Protein AF-A0A7Y3XEB7-F1 (afdb_monomer_lite)

pLDDT: mean 82.66, std 17.5, range [41.19, 96.5]

Sequence (71 aa):
MRKQLFHRLIPRPAGGAYQGYHLSGFIEASAVIRNGSASPELQEARLSLKKQYEKTSIAGINFGEIYADFD

Secondary structure (DSSP, 8-state):
-----SS-SS----TTHHHHHHHHHHHHHHHHHHTT---HHHHHHHHHHHHHHTT-EETTEEHHHHHHTT-

Foldseek 3Di:
DDPDDDPPPDPPPDVPVVLVVLLVLLVVLLVVVVVPDPDPVSVCSNVVSQVVQLCPDDPNDRVVVVSVVSD

Radius of gyration: 16.2 Å; chains: 1; bounding box: 50×29×29 Å

Structure (mmCIF, N/CA/C/O backbone):
data_AF-A0A7Y3XEB7-F1
#
_entry.id   AF-A0A7Y3XEB7-F1
#
loop_
_atom_site.group_PDB
_atom_site.id
_atom_site.type_symbol
_atom_site.label_atom_id
_atom_site.label_alt_id
_atom_site.label_comp_id
_atom_site.label_asym_id
_atom_site.label_entity_id
_atom_site.label_seq_id
_atom_site.pdbx_PDB_ins_code
_atom_site.Cartn_x
_atom_site.Cartn_y
_atom_site.Cartn_z
_atom_site.occupancy
_atom_site.B_iso_or_equiv
_atom_site.auth_seq_id
_atom_site.auth_comp_id
_atom_site.auth_asym_id
_atom_site.auth_atom_id
_atom_site.pdbx_PDB_model_num
ATOM 1 N N . MET A 1 1 ? 39.616 22.385 17.586 1.00 41.19 1 MET A N 1
ATOM 2 C CA . MET A 1 1 ? 38.358 22.081 16.864 1.00 41.19 1 MET A CA 1
ATOM 3 C C . MET A 1 1 ? 38.408 20.656 16.314 1.00 41.19 1 MET A C 1
ATOM 5 O O . MET A 1 1 ? 39.190 20.401 15.411 1.00 41.19 1 MET A O 1
ATOM 9 N N . ARG A 1 2 ? 37.612 19.719 16.848 1.00 47.56 2 ARG A N 1
ATOM 10 C CA . ARG A 1 2 ? 37.380 18.388 16.252 1.00 47.56 2 ARG A CA 1
ATOM 11 C C . ARG A 1 2 ? 35.869 18.136 16.194 1.00 47.56 2 ARG A C 1
ATOM 13 O O . ARG A 1 2 ? 35.294 17.658 17.160 1.00 47.56 2 ARG A O 1
ATOM 20 N N . LYS A 1 3 ? 35.226 18.481 15.074 1.00 49.47 3 LYS A N 1
ATOM 21 C CA . LYS A 1 3 ? 33.847 18.068 14.744 1.00 49.47 3 LYS A CA 1
ATOM 22 C C . LYS A 1 3 ? 33.881 16.957 13.687 1.00 49.47 3 LYS A C 1
ATOM 24 O O . LYS A 1 3 ? 33.366 17.117 12.591 1.00 49.47 3 LYS A O 1
ATOM 29 N N . GLN A 1 4 ? 34.555 15.853 14.000 1.00 53.41 4 GLN A N 1
ATOM 30 C CA . GLN A 1 4 ? 34.635 14.669 13.137 1.00 53.41 4 GLN A CA 1
ATOM 31 C C . GLN A 1 4 ? 34.327 13.415 13.953 1.00 53.41 4 GLN A C 1
ATOM 33 O O . GLN A 1 4 ? 35.212 12.624 14.214 1.00 53.41 4 GLN A O 1
ATOM 38 N N . LEU A 1 5 ? 33.097 13.292 14.431 1.00 53.97 5 LEU A N 1
ATOM 39 C CA . LEU A 1 5 ? 32.481 12.114 15.061 1.00 53.97 5 LEU A CA 1
ATOM 40 C C . LEU A 1 5 ? 31.017 12.574 15.168 1.00 53.97 5 LEU A C 1
ATOM 42 O O . LEU A 1 5 ? 30.789 13.624 15.747 1.00 53.97 5 LEU A O 1
ATOM 46 N N . PHE A 1 6 ? 30.069 12.137 14.341 1.00 46.81 6 PHE A N 1
ATOM 47 C CA . PHE A 1 6 ? 29.064 11.138 14.735 1.00 46.81 6 PHE A CA 1
ATOM 48 C C . PHE A 1 6 ? 28.207 10.673 13.533 1.00 46.81 6 PHE A C 1
ATOM 50 O O . PHE A 1 6 ? 27.168 10.056 13.714 1.00 46.81 6 PHE A O 1
ATOM 57 N N . HIS A 1 7 ? 28.621 10.917 12.286 1.00 48.47 7 HIS A N 1
ATOM 58 C CA . HIS A 1 7 ? 27.827 10.525 11.105 1.00 48.47 7 HIS A CA 1
ATOM 59 C C . HIS A 1 7 ? 28.094 9.089 10.602 1.00 48.47 7 HIS A C 1
ATOM 61 O O . HIS A 1 7 ? 27.763 8.770 9.464 1.00 48.47 7 HIS A O 1
ATOM 67 N N . ARG A 1 8 ? 28.723 8.211 11.403 1.00 52.06 8 ARG A N 1
ATOM 68 C CA . ARG A 1 8 ? 29.267 6.922 10.921 1.00 52.06 8 ARG A CA 1
ATOM 69 C C . ARG A 1 8 ? 28.799 5.669 11.672 1.00 52.06 8 ARG A C 1
ATOM 71 O O . ARG A 1 8 ? 29.572 4.726 11.770 1.00 52.06 8 ARG A O 1
ATOM 78 N N . LEU A 1 9 ? 27.573 5.628 12.198 1.00 50.94 9 LEU A N 1
ATOM 79 C CA . LEU A 1 9 ? 27.097 4.432 12.922 1.00 50.94 9 LEU A CA 1
ATOM 80 C C . LEU A 1 9 ? 25.719 3.888 12.535 1.00 50.94 9 LEU A C 1
ATOM 82 O O . LEU A 1 9 ? 25.238 2.972 13.187 1.00 50.94 9 LEU A O 1
ATOM 86 N N . ILE A 1 10 ? 25.128 4.334 11.428 1.00 48.28 10 ILE A N 1
ATOM 87 C CA . ILE A 1 10 ? 24.065 3.555 10.784 1.00 48.28 10 ILE A CA 1
ATOM 88 C C . ILE A 1 10 ? 24.474 3.393 9.323 1.00 48.28 10 ILE A C 1
ATOM 90 O O . ILE A 1 10 ? 24.615 4.410 8.634 1.00 48.28 10 ILE A O 1
ATOM 94 N N . PRO A 1 11 ? 24.757 2.168 8.840 1.00 51.50 11 PRO A N 1
ATOM 95 C CA . PRO A 1 11 ? 24.999 1.970 7.421 1.00 51.50 11 PRO A CA 1
ATOM 96 C C . PRO A 1 11 ? 23.766 2.493 6.692 1.00 51.50 11 PRO A C 1
ATOM 98 O O . PRO A 1 11 ? 22.664 2.019 6.954 1.00 51.50 11 PRO A O 1
ATOM 101 N N . ARG A 1 12 ? 23.938 3.499 5.821 1.00 53.69 12 ARG A N 1
ATOM 102 C CA . ARG A 1 12 ? 22.885 3.891 4.881 1.00 53.69 12 ARG A CA 1
ATOM 103 C C . ARG A 1 12 ? 22.500 2.605 4.144 1.00 53.69 12 ARG A C 1
ATOM 105 O O . ARG A 1 12 ? 23.371 2.063 3.461 1.00 53.69 12 ARG A O 1
ATOM 112 N N . PRO A 1 13 ? 21.274 2.084 4.317 1.00 54.09 13 PRO A N 1
ATOM 113 C CA . PRO A 1 13 ? 20.817 0.927 3.579 1.00 54.09 13 PRO A CA 1
ATOM 114 C C . PRO A 1 13 ? 21.098 1.176 2.100 1.00 54.09 13 PRO A C 1
ATOM 116 O O . PRO A 1 13 ? 20.745 2.233 1.566 1.00 54.09 13 PRO A O 1
ATOM 119 N N . ALA A 1 14 ? 21.796 0.232 1.461 1.00 58.75 14 ALA A N 1
ATOM 120 C CA . ALA A 1 14 ? 21.949 0.231 0.013 1.00 58.75 14 ALA A CA 1
ATOM 121 C C . ALA A 1 14 ? 20.554 0.426 -0.589 1.00 58.75 14 ALA A C 1
ATOM 123 O O . ALA A 1 14 ? 19.587 -0.118 -0.053 1.00 58.75 14 ALA A O 1
ATOM 124 N N . GLY A 1 15 ? 20.445 1.240 -1.638 1.00 57.50 15 GLY A N 1
ATOM 125 C CA . GLY A 1 15 ? 19.195 1.839 -2.116 1.00 57.50 15 GLY A CA 1
ATOM 126 C C . GLY A 1 15 ? 18.083 0.891 -2.589 1.00 57.50 15 GLY A C 1
ATOM 127 O O . GLY A 1 15 ? 17.261 1.352 -3.360 1.00 57.50 15 GLY A O 1
ATOM 128 N N . GLY A 1 16 ? 18.066 -0.385 -2.186 1.00 60.62 16 GLY A N 1
ATOM 129 C CA . GLY A 1 16 ? 16.949 -1.335 -2.270 1.00 60.62 16 GLY A CA 1
ATOM 130 C C . GLY A 1 16 ? 16.324 -1.718 -0.910 1.00 60.62 16 GLY A C 1
ATOM 131 O O . GLY A 1 16 ? 15.182 -2.166 -0.860 1.00 60.62 16 GLY A O 1
ATOM 132 N N . ALA A 1 17 ? 17.035 -1.538 0.210 1.00 63.75 17 ALA A N 1
ATOM 133 C CA . ALA A 1 17 ? 16.553 -1.969 1.528 1.00 63.75 17 ALA A CA 1
ATOM 134 C C . ALA A 1 17 ? 15.458 -1.051 2.101 1.00 63.75 17 ALA A C 1
ATOM 136 O O . ALA A 1 17 ? 14.564 -1.523 2.796 1.00 63.75 17 ALA A O 1
ATOM 137 N N . TYR A 1 18 ? 15.470 0.242 1.761 1.00 78.06 18 TYR A N 1
ATOM 138 C CA . TYR A 1 18 ? 14.407 1.168 2.166 1.00 78.06 18 TYR A CA 1
ATOM 139 C C . TYR A 1 18 ? 13.053 0.806 1.551 1.00 78.06 18 TYR A C 1
ATOM 141 O O . TYR A 1 18 ? 12.022 0.928 2.200 1.00 78.06 18 TYR A O 1
ATOM 149 N N . GLN A 1 19 ? 13.051 0.317 0.314 1.00 84.50 19 GLN A N 1
ATOM 150 C CA . GLN A 1 19 ? 11.825 -0.017 -0.406 1.00 84.50 19 GLN A CA 1
ATOM 151 C C . GLN A 1 19 ? 11.182 -1.296 0.120 1.00 84.50 19 GLN A C 1
ATOM 153 O O . GLN A 1 19 ? 9.958 -1.378 0.161 1.00 84.50 19 GLN A O 1
ATOM 158 N N . GLY A 1 20 ? 11.991 -2.246 0.601 1.00 85.12 20 GLY A N 1
ATOM 159 C CA . GLY A 1 20 ? 11.491 -3.402 1.345 1.00 85.12 20 GLY A CA 1
ATOM 160 C C . GLY A 1 20 ? 10.741 -2.989 2.615 1.00 85.12 20 GLY A C 1
ATOM 161 O O . GLY A 1 20 ? 9.617 -3.437 2.826 1.00 85.12 20 GLY A O 1
ATOM 162 N N . TYR A 1 21 ? 11.307 -2.075 3.411 1.00 89.44 21 TYR A N 1
ATOM 163 C CA . TYR A 1 21 ? 10.637 -1.556 4.613 1.00 89.44 21 TYR A CA 1
ATOM 164 C C . TYR A 1 21 ? 9.374 -0.745 4.300 1.00 89.44 21 TYR A C 1
ATOM 166 O O . TYR A 1 21 ? 8.413 -0.749 5.065 1.00 89.44 21 TYR A O 1
ATOM 174 N N . HIS A 1 22 ? 9.353 -0.045 3.170 1.00 93.38 22 HIS A N 1
ATOM 175 C CA . HIS A 1 22 ? 8.177 0.697 2.725 1.00 93.38 22 HIS A CA 1
ATOM 176 C C . HIS A 1 22 ? 7.046 -0.236 2.281 1.00 93.38 22 HIS A C 1
ATOM 178 O O . HIS A 1 22 ? 5.895 -0.010 2.646 1.00 93.38 22 HIS A O 1
ATOM 184 N N . LEU A 1 23 ? 7.369 -1.316 1.565 1.00 91.62 23 LEU A N 1
ATOM 185 C CA . LEU A 1 23 ? 6.393 -2.347 1.218 1.00 91.62 23 LEU A CA 1
ATOM 186 C C . LEU A 1 23 ? 5.824 -3.019 2.474 1.00 91.62 23 LEU A C 1
ATOM 188 O O . LEU A 1 23 ? 4.606 -3.143 2.594 1.00 91.62 23 LEU A O 1
ATOM 192 N N . SER A 1 24 ? 6.673 -3.404 3.435 1.00 92.69 24 SER A N 1
ATOM 193 C CA . SER A 1 24 ? 6.194 -4.009 4.684 1.00 92.69 24 SER A CA 1
ATOM 194 C C . SER A 1 24 ? 5.306 -3.047 5.475 1.00 92.69 24 SER A C 1
ATOM 196 O O . SER A 1 24 ? 4.216 -3.433 5.887 1.00 92.69 24 SER A O 1
ATOM 198 N N . GLY A 1 25 ? 5.707 -1.776 5.601 1.00 93.75 25 GLY A N 1
ATOM 199 C CA . GLY A 1 25 ? 4.909 -0.754 6.281 1.00 93.75 25 GLY A CA 1
ATOM 200 C C . GLY A 1 25 ? 3.545 -0.516 5.625 1.00 93.75 25 GLY A C 1
ATOM 201 O O . GLY A 1 25 ? 2.543 -0.362 6.322 1.00 93.75 25 GLY A O 1
ATOM 202 N N . PHE A 1 26 ? 3.472 -0.551 4.290 1.00 95.19 26 PHE A N 1
ATOM 203 C CA . PHE A 1 26 ? 2.202 -0.466 3.568 1.00 95.19 26 PHE A CA 1
ATOM 204 C C . PHE A 1 26 ? 1.283 -1.660 3.873 1.00 95.19 26 PHE A C 1
ATOM 206 O O . PHE A 1 26 ? 0.095 -1.468 4.152 1.00 95.19 26 PHE A O 1
ATOM 213 N N . ILE A 1 27 ? 1.822 -2.885 3.834 1.00 94.75 27 ILE A N 1
ATOM 214 C CA . ILE A 1 27 ? 1.060 -4.117 4.093 1.00 94.75 27 ILE A CA 1
ATOM 215 C C . ILE A 1 27 ? 0.532 -4.125 5.532 1.00 94.75 27 ILE A C 1
ATOM 217 O O . ILE A 1 27 ? -0.649 -4.398 5.749 1.00 94.75 27 ILE A O 1
ATOM 221 N N . GLU A 1 28 ? 1.375 -3.780 6.507 1.00 94.50 28 GLU A N 1
ATOM 222 C CA . GLU A 1 28 ? 1.000 -3.719 7.922 1.00 94.50 28 GLU A CA 1
ATOM 223 C C . GLU A 1 28 ? -0.089 -2.672 8.178 1.00 94.50 28 GLU A C 1
ATOM 225 O O . GLU A 1 28 ? -1.119 -2.993 8.777 1.00 94.50 28 GLU A O 1
ATOM 230 N N . ALA A 1 29 ? 0.079 -1.447 7.666 1.00 95.50 29 ALA A N 1
ATOM 231 C CA . ALA A 1 29 ? -0.935 -0.401 7.794 1.00 95.50 29 ALA A CA 1
ATOM 232 C C . ALA A 1 29 ? -2.270 -0.845 7.174 1.00 95.50 29 ALA A C 1
ATOM 234 O O . ALA A 1 29 ? -3.324 -0.696 7.793 1.00 95.50 29 ALA A O 1
ATOM 235 N N . SER A 1 30 ? -2.226 -1.461 5.989 1.00 95.31 30 SER A N 1
ATOM 236 C CA . SER A 1 30 ? -3.416 -1.969 5.300 1.00 95.31 30 SER A CA 1
ATOM 237 C C . SER A 1 30 ? -4.113 -3.086 6.080 1.00 95.31 30 SER A C 1
ATOM 239 O O . SER A 1 30 ? -5.337 -3.075 6.198 1.00 95.31 30 SER A O 1
ATOM 241 N N . ALA A 1 31 ? -3.360 -4.025 6.658 1.00 95.31 31 ALA A N 1
ATOM 242 C CA . ALA A 1 31 ? -3.916 -5.097 7.481 1.00 95.31 31 ALA A CA 1
ATOM 243 C C . ALA A 1 31 ? -4.602 -4.549 8.743 1.00 95.31 31 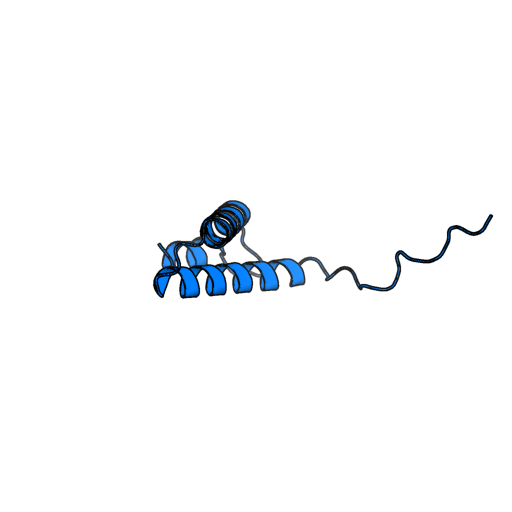ALA A C 1
ATOM 245 O O . ALA A 1 31 ? -5.720 -4.947 9.069 1.00 95.31 31 ALA A O 1
ATOM 246 N N . VAL A 1 32 ? -3.971 -3.592 9.427 1.00 95.94 32 VAL A N 1
ATOM 247 C CA . VAL A 1 32 ? -4.523 -2.974 10.642 1.00 95.94 32 VAL A CA 1
ATOM 248 C C . VAL A 1 32 ? -5.781 -2.151 10.336 1.00 95.94 32 VAL A C 1
ATOM 250 O O . VAL A 1 32 ? -6.763 -2.239 11.074 1.00 95.94 32 VAL A O 1
ATOM 253 N N . ILE A 1 33 ? -5.791 -1.405 9.228 1.00 95.31 33 ILE A N 1
ATOM 254 C CA . ILE A 1 33 ? -6.977 -0.682 8.740 1.00 95.31 33 ILE A CA 1
ATOM 255 C C . ILE A 1 33 ? -8.121 -1.656 8.435 1.00 95.31 33 ILE A C 1
ATOM 257 O O . ILE A 1 33 ? -9.243 -1.444 8.893 1.00 95.31 33 ILE A O 1
ATOM 261 N N . ARG A 1 34 ? -7.847 -2.751 7.709 1.00 94.38 34 ARG A N 1
ATOM 262 C CA . ARG A 1 34 ? -8.853 -3.782 7.389 1.00 94.38 34 ARG A CA 1
ATOM 263 C C . ARG A 1 34 ? -9.436 -4.441 8.638 1.00 94.38 34 ARG A C 1
ATOM 265 O O . ARG A 1 34 ? -10.602 -4.820 8.630 1.00 94.38 34 ARG A O 1
ATOM 272 N N . ASN A 1 35 ? -8.659 -4.513 9.716 1.00 95.69 35 ASN A N 1
ATOM 273 C CA . ASN A 1 35 ? -9.106 -5.013 11.017 1.00 95.69 35 ASN A CA 1
ATOM 274 C C . ASN A 1 35 ? -9.906 -3.979 11.838 1.00 95.69 35 ASN A C 1
ATOM 276 O O . ASN A 1 35 ? -10.199 -4.226 13.006 1.00 95.69 35 ASN A O 1
ATOM 280 N N . GLY A 1 36 ? -10.278 -2.837 11.251 1.00 95.56 36 GLY A N 1
ATOM 281 C CA . GLY A 1 36 ? -11.172 -1.849 11.860 1.00 95.56 36 GLY A CA 1
ATOM 282 C C . GLY A 1 36 ? -10.471 -0.668 12.530 1.00 95.56 36 GLY A C 1
ATOM 283 O O . GLY A 1 36 ? -11.134 0.131 13.191 1.00 95.56 36 GLY A O 1
ATOM 284 N N . SER A 1 37 ? -9.152 -0.520 12.374 1.00 95.19 37 SER A N 1
ATOM 285 C CA . SER A 1 37 ? -8.462 0.675 12.865 1.00 95.19 37 SER A CA 1
ATOM 286 C C . SER A 1 37 ? -8.863 1.915 12.067 1.00 95.19 37 SER A C 1
ATOM 288 O O . SER A 1 37 ? -8.754 1.948 10.842 1.00 95.19 37 SER A O 1
ATOM 290 N N . ALA A 1 38 ? -9.269 2.962 12.784 1.00 93.44 38 ALA A N 1
ATOM 291 C CA . ALA A 1 38 ? -9.619 4.265 12.224 1.00 93.44 38 ALA A CA 1
ATOM 292 C C . ALA A 1 38 ? -8.493 5.310 12.371 1.00 93.44 38 ALA A C 1
ATOM 294 O O . ALA A 1 38 ? -8.763 6.503 12.253 1.00 93.44 38 ALA A O 1
ATOM 295 N N . SER A 1 39 ? -7.250 4.891 12.654 1.00 96.50 39 SER A N 1
ATOM 296 C CA . SER A 1 39 ? -6.114 5.816 12.810 1.00 96.50 39 SER A CA 1
ATOM 297 C C . SER A 1 39 ? -5.857 6.599 11.511 1.00 96.50 39 SER A C 1
ATOM 299 O O . SER A 1 39 ? -5.548 5.987 10.479 1.00 96.50 39 SER A O 1
ATOM 301 N N . PRO A 1 40 ? -5.949 7.943 11.545 1.00 95.19 40 PRO A N 1
ATOM 302 C CA . PRO A 1 40 ? -5.629 8.787 10.398 1.00 95.19 40 PRO A CA 1
ATOM 303 C C . PRO A 1 40 ? -4.175 8.641 9.945 1.00 95.19 40 PRO A C 1
ATOM 305 O O . PRO A 1 40 ? -3.903 8.654 8.749 1.00 95.19 40 PRO A O 1
ATOM 308 N N . GLU A 1 41 ? -3.252 8.430 10.882 1.00 95.12 41 GLU A N 1
ATOM 309 C CA . GLU A 1 41 ? -1.820 8.285 10.614 1.00 95.12 41 GLU A CA 1
ATOM 310 C C . GLU A 1 41 ? -1.535 7.025 9.788 1.00 95.12 41 GLU A C 1
ATOM 312 O O . GLU A 1 41 ? -0.724 7.053 8.863 1.00 95.12 41 GLU A O 1
ATOM 317 N N . LEU A 1 42 ? -2.240 5.921 10.068 1.00 94.88 42 LEU A N 1
ATOM 318 C CA . LEU A 1 42 ? -2.131 4.700 9.267 1.00 94.88 42 LEU A CA 1
ATOM 319 C C . LEU A 1 42 ? -2.695 4.894 7.856 1.00 94.88 42 LEU A C 1
ATOM 321 O O . LEU A 1 42 ? -2.120 4.381 6.893 1.00 94.88 42 LEU A O 1
ATOM 325 N N . GLN A 1 43 ? -3.794 5.642 7.714 1.00 95.56 43 GLN A N 1
ATOM 326 C CA . GLN A 1 43 ? -4.352 5.968 6.398 1.00 95.56 43 GLN A CA 1
ATOM 327 C C . GLN A 1 43 ? -3.394 6.849 5.596 1.00 95.56 43 GLN A C 1
ATOM 329 O O . GLN A 1 43 ? -3.144 6.577 4.421 1.00 95.56 43 GLN A O 1
ATOM 334 N N . GLU A 1 44 ? -2.817 7.867 6.231 1.00 95.31 44 GLU A N 1
ATOM 335 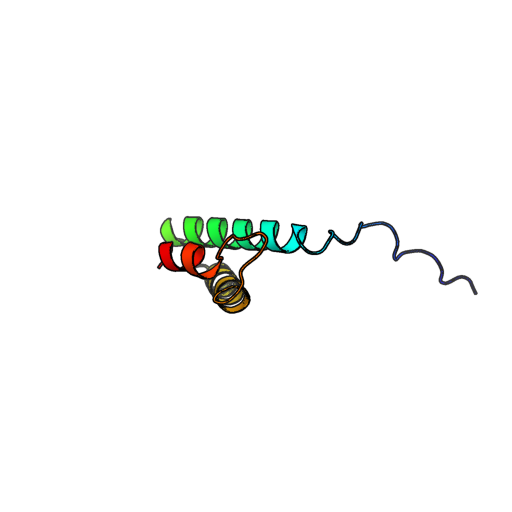C CA . GLU A 1 44 ? -1.830 8.748 5.615 1.00 95.31 44 GLU A CA 1
ATOM 336 C C . GLU A 1 44 ? -0.580 7.972 5.191 1.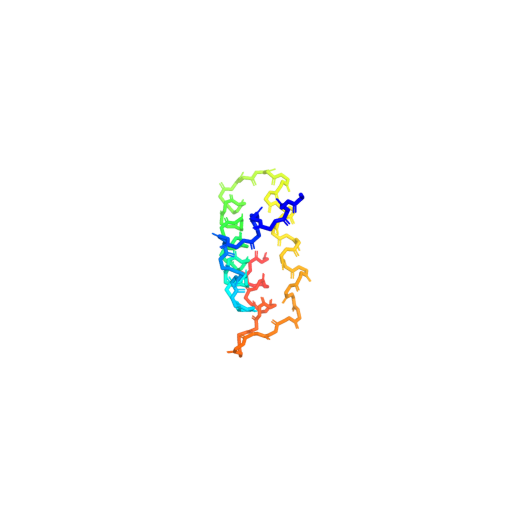00 95.31 44 GLU A C 1
ATOM 338 O O . GLU A 1 44 ? -0.129 8.121 4.052 1.00 95.31 44 GLU A O 1
ATOM 343 N N . ALA A 1 45 ? -0.053 7.102 6.058 1.00 92.88 45 ALA A N 1
ATOM 344 C CA . ALA A 1 45 ? 1.096 6.259 5.745 1.00 92.88 45 ALA A CA 1
ATOM 345 C C . ALA A 1 45 ? 0.803 5.341 4.549 1.00 92.88 45 ALA A C 1
ATOM 347 O O . ALA A 1 45 ? 1.583 5.308 3.593 1.00 92.88 45 ALA A O 1
ATOM 348 N N . ARG A 1 46 ? -0.354 4.658 4.551 1.00 94.94 46 ARG A N 1
ATOM 349 C CA . ARG A 1 46 ? -0.793 3.787 3.448 1.00 94.94 46 ARG A CA 1
ATOM 350 C C . ARG A 1 46 ? -0.863 4.554 2.124 1.00 94.94 46 ARG A C 1
ATOM 352 O O . ARG A 1 46 ? -0.289 4.119 1.127 1.00 94.94 46 ARG A O 1
ATOM 359 N N . LEU A 1 47 ? -1.528 5.709 2.108 1.00 95.19 47 LEU A N 1
ATOM 360 C CA . LEU A 1 47 ? -1.706 6.517 0.897 1.00 95.19 47 LEU A CA 1
ATOM 361 C C . LEU A 1 47 ? -0.394 7.142 0.406 1.00 95.19 47 LEU A C 1
ATOM 363 O O . LEU A 1 47 ? -0.142 7.173 -0.800 1.00 95.19 47 LEU A O 1
ATOM 367 N N . SER A 1 48 ? 0.454 7.608 1.323 1.00 94.50 48 SER A N 1
ATOM 368 C CA . SER A 1 48 ? 1.744 8.218 0.990 1.00 94.50 48 SER A CA 1
ATOM 369 C C . SER A 1 48 ? 2.684 7.207 0.343 1.00 94.50 48 SER A C 1
ATOM 371 O O . SER A 1 48 ? 3.256 7.486 -0.713 1.00 94.50 48 SER A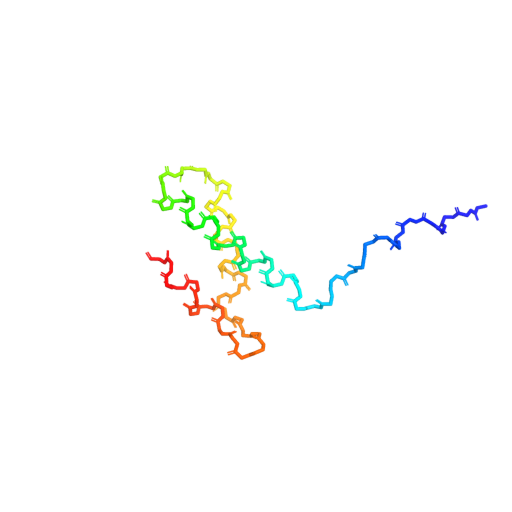 O 1
ATOM 373 N N . LEU A 1 49 ? 2.784 6.006 0.921 1.00 94.00 49 LEU A N 1
ATOM 374 C CA . LEU A 1 49 ? 3.583 4.916 0.364 1.00 94.00 49 LEU A CA 1
ATOM 375 C C . LEU A 1 49 ? 3.037 4.464 -0.989 1.00 94.00 49 LEU A C 1
ATOM 377 O O . LEU A 1 49 ? 3.813 4.306 -1.934 1.00 94.00 49 LEU A O 1
ATOM 381 N N . LYS A 1 50 ? 1.710 4.345 -1.119 1.00 94.19 50 LYS A N 1
ATOM 382 C CA . LYS A 1 50 ? 1.073 4.017 -2.395 1.00 94.19 50 LYS A CA 1
ATOM 383 C C . LYS A 1 50 ? 1.452 5.006 -3.487 1.00 94.19 50 LYS A C 1
ATOM 385 O O . LYS A 1 50 ? 1.986 4.609 -4.516 1.00 94.19 50 LYS A O 1
ATOM 390 N N . LYS A 1 51 ? 1.260 6.300 -3.229 1.00 94.44 51 LYS A N 1
ATOM 391 C CA . LYS A 1 51 ? 1.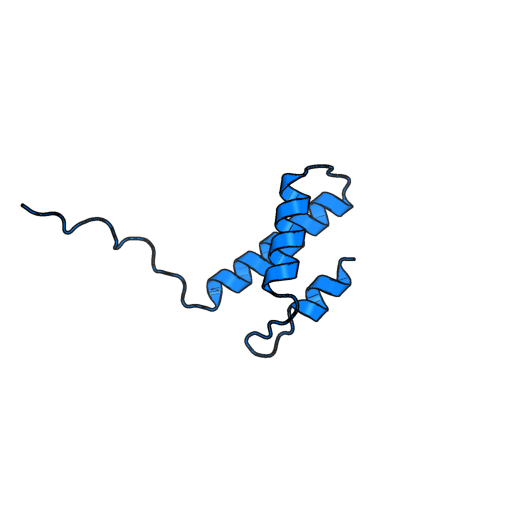591 7.376 -4.171 1.00 94.44 51 LYS A CA 1
ATOM 392 C C . LYS A 1 51 ? 3.084 7.429 -4.505 1.00 94.44 51 LYS A C 1
ATOM 394 O O . LYS A 1 51 ? 3.453 7.796 -5.615 1.00 94.44 51 LYS A O 1
ATOM 399 N N . GLN A 1 52 ? 3.952 7.076 -3.560 1.00 92.56 52 GLN A N 1
ATOM 400 C CA . GLN A 1 52 ? 5.396 7.077 -3.777 1.00 92.56 52 GLN A CA 1
ATOM 401 C C . GLN A 1 52 ? 5.855 5.969 -4.738 1.00 92.56 52 GLN A C 1
ATOM 403 O O . GLN A 1 52 ? 6.806 6.182 -5.492 1.00 92.56 52 GLN A O 1
ATOM 408 N N . TYR A 1 53 ? 5.206 4.799 -4.723 1.00 91.50 53 TYR A N 1
ATOM 409 C CA . TYR A 1 53 ? 5.632 3.645 -5.526 1.00 91.50 53 TYR A CA 1
ATOM 410 C C . TYR A 1 53 ? 4.620 3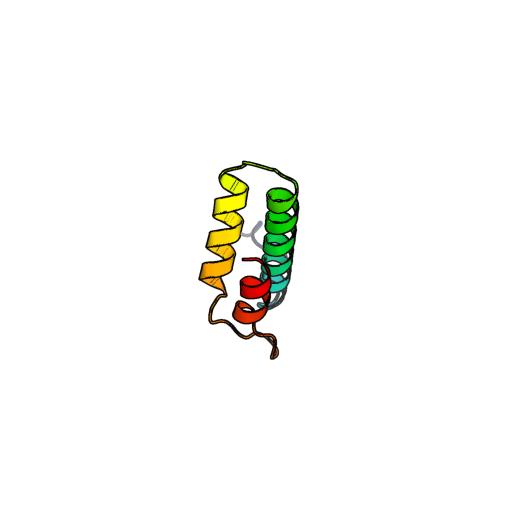.176 -6.582 1.00 91.50 53 TYR A C 1
ATOM 412 O O . TYR A 1 53 ? 4.911 2.205 -7.274 1.00 91.50 53 TYR A O 1
ATOM 420 N N . GLU A 1 54 ? 3.497 3.876 -6.784 1.00 90.62 54 GLU A N 1
ATOM 421 C CA . GLU A 1 54 ? 2.431 3.497 -7.738 1.00 90.62 54 GLU A CA 1
ATOM 422 C C . GLU A 1 54 ? 2.924 3.228 -9.168 1.00 90.62 54 GLU A C 1
ATOM 424 O O . GLU A 1 54 ? 2.317 2.456 -9.901 1.00 90.62 54 GLU A O 1
ATOM 429 N N . LYS A 1 55 ? 4.023 3.866 -9.577 1.00 91.94 55 LYS A N 1
ATOM 430 C CA . LYS A 1 55 ? 4.621 3.752 -10.917 1.00 91.94 55 LYS A CA 1
ATOM 431 C C . LYS A 1 55 ? 6.042 3.192 -10.868 1.00 91.94 55 LYS A C 1
ATOM 433 O O . LYS A 1 55 ? 6.802 3.336 -11.823 1.00 91.94 55 LYS A O 1
ATOM 438 N N . THR A 1 56 ? 6.423 2.598 -9.741 1.00 91.06 56 THR A N 1
ATOM 439 C CA . THR A 1 56 ? 7.794 2.168 -9.482 1.00 91.06 56 THR A CA 1
ATOM 440 C C . THR A 1 56 ? 7.922 0.660 -9.651 1.00 91.06 56 THR A C 1
ATOM 442 O O . THR A 1 56 ? 7.198 -0.118 -9.031 1.00 91.06 56 THR A O 1
ATOM 445 N N . SER A 1 57 ? 8.903 0.253 -10.458 1.00 91.06 57 SER A N 1
ATOM 446 C CA . SER A 1 57 ? 9.345 -1.135 -10.560 1.00 91.06 57 SER A CA 1
ATOM 447 C C . SER A 1 57 ? 10.772 -1.266 -10.037 1.00 91.06 57 SER A C 1
ATOM 449 O O . SER A 1 57 ? 11.660 -0.515 -10.446 1.00 91.06 57 SER A O 1
ATOM 451 N N . ILE A 1 58 ? 10.996 -2.194 -9.106 1.00 86.69 58 ILE A N 1
ATOM 452 C CA . ILE A 1 58 ? 12.307 -2.438 -8.489 1.00 86.69 58 ILE A CA 1
ATOM 453 C C . ILE A 1 58 ? 12.612 -3.921 -8.599 1.00 86.69 58 ILE A C 1
ATOM 455 O O . ILE A 1 58 ? 11.810 -4.748 -8.180 1.00 86.69 58 ILE A O 1
ATOM 459 N N . ALA A 1 59 ? 13.775 -4.256 -9.162 1.00 86.50 59 ALA A N 1
ATOM 460 C CA . ALA A 1 59 ? 14.188 -5.643 -9.391 1.00 86.50 59 ALA A CA 1
ATOM 461 C C . ALA A 1 59 ? 13.131 -6.487 -10.144 1.00 86.50 59 ALA A C 1
ATOM 463 O O . ALA A 1 59 ? 13.000 -7.682 -9.903 1.00 86.50 59 ALA A O 1
ATOM 464 N N . GLY A 1 60 ? 12.364 -5.859 -11.045 1.00 87.25 60 GLY A N 1
ATOM 465 C CA . GLY A 1 60 ? 11.290 -6.509 -11.807 1.00 87.25 60 GLY A CA 1
ATOM 466 C C . GLY A 1 60 ? 9.958 -6.646 -11.061 1.00 87.25 60 GLY A C 1
ATOM 467 O O . GLY A 1 60 ? 8.996 -7.138 -11.638 1.00 87.25 60 GLY A O 1
ATOM 468 N N . ILE A 1 61 ? 9.871 -6.187 -9.811 1.00 88.19 61 ILE A N 1
ATOM 469 C CA . ILE A 1 61 ? 8.638 -6.191 -9.019 1.00 88.19 61 ILE A CA 1
ATOM 470 C C . ILE A 1 61 ? 7.897 -4.875 -9.253 1.00 88.19 61 ILE A C 1
ATOM 472 O O . ILE A 1 61 ? 8.461 -3.809 -9.005 1.00 88.19 61 ILE A O 1
ATOM 476 N N . ASN A 1 62 ? 6.645 -4.937 -9.714 1.00 92.06 62 ASN A N 1
ATOM 477 C CA . ASN A 1 62 ? 5.779 -3.768 -9.881 1.00 92.06 62 ASN A CA 1
ATOM 478 C C . ASN A 1 62 ? 5.035 -3.463 -8.571 1.00 92.06 62 ASN A C 1
ATOM 480 O O . ASN A 1 62 ? 4.113 -4.176 -8.182 1.00 92.06 62 ASN A O 1
ATOM 484 N N . PHE A 1 63 ? 5.432 -2.392 -7.885 1.00 92.44 63 PHE A N 1
ATOM 485 C CA . PHE A 1 63 ? 4.838 -2.025 -6.597 1.00 92.44 63 PHE A CA 1
ATOM 486 C C . PHE A 1 63 ? 3.419 -1.471 -6.762 1.00 92.44 63 PHE A C 1
ATOM 488 O O . PHE A 1 63 ? 2.595 -1.642 -5.870 1.00 92.44 63 PHE A O 1
ATOM 495 N N . GLY A 1 64 ? 3.116 -0.845 -7.903 1.00 91.94 64 GLY A N 1
ATOM 496 C CA . GLY A 1 64 ? 1.778 -0.342 -8.202 1.00 91.94 64 GLY A CA 1
ATOM 497 C C . GLY A 1 64 ? 0.741 -1.457 -8.273 1.00 91.94 64 GLY A C 1
ATOM 498 O O . GLY A 1 64 ? -0.327 -1.325 -7.682 1.00 91.94 64 GLY A O 1
ATOM 499 N N . GLU A 1 65 ? 1.083 -2.570 -8.927 1.00 93.94 65 GLU A N 1
ATOM 500 C CA . GLU A 1 65 ? 0.226 -3.764 -8.985 1.00 93.94 65 GLU A CA 1
ATOM 501 C C . GLU A 1 65 ? -0.000 -4.355 -7.592 1.00 93.94 65 GLU A C 1
ATOM 503 O O . GLU A 1 65 ? -1.141 -4.598 -7.214 1.00 93.94 65 GLU A O 1
ATOM 508 N N . ILE A 1 66 ? 1.062 -4.493 -6.790 1.00 92.19 66 ILE A N 1
ATOM 509 C CA . ILE A 1 66 ? 0.938 -5.004 -5.417 1.00 92.19 66 ILE A CA 1
ATOM 510 C C . ILE A 1 66 ? 0.023 -4.112 -4.580 1.00 92.19 66 ILE A C 1
ATOM 512 O O . ILE A 1 66 ? -0.803 -4.616 -3.832 1.00 92.19 66 ILE A O 1
ATOM 516 N N . TYR A 1 67 ? 0.165 -2.790 -4.669 1.00 92.62 67 TYR A N 1
ATOM 517 C CA . TYR A 1 67 ? -0.643 -1.871 -3.871 1.00 92.62 67 TYR A CA 1
ATOM 518 C C . TYR A 1 67 ? -2.096 -1.765 -4.340 1.00 92.62 67 TYR A C 1
ATOM 520 O O . TYR A 1 67 ? -2.959 -1.456 -3.520 1.00 92.62 67 TYR A O 1
ATOM 528 N N . ALA A 1 68 ? -2.371 -1.993 -5.627 1.00 90.12 68 ALA A N 1
ATOM 529 C CA . ALA A 1 68 ? -3.728 -2.008 -6.169 1.00 90.12 68 ALA A CA 1
ATOM 530 C C . ALA A 1 68 ? -4.563 -3.177 -5.618 1.00 90.12 68 ALA A C 1
ATOM 532 O O . ALA A 1 68 ? -5.760 -3.011 -5.420 1.00 90.12 68 ALA A O 1
ATOM 533 N N . ASP A 1 69 ? -3.930 -4.303 -5.276 1.00 91.06 69 ASP A N 1
ATOM 534 C CA . ASP A 1 69 ? -4.580 -5.475 -4.662 1.00 91.06 69 ASP A CA 1
ATOM 535 C C . ASP A 1 69 ? -5.141 -5.217 -3.243 1.00 91.06 69 ASP A C 1
ATOM 537 O O . ASP A 1 69 ? -5.834 -6.065 -2.679 1.00 91.06 69 ASP A O 1
ATOM 541 N N . PHE A 1 70 ? -4.827 -4.065 -2.634 1.00 88.56 70 PHE A N 1
ATOM 542 C CA . PHE A 1 70 ? -5.268 -3.682 -1.284 1.00 88.56 70 PHE A CA 1
ATOM 543 C C . PHE A 1 70 ? -6.372 -2.610 -1.263 1.00 88.56 70 PHE A C 1
ATOM 545 O O . PHE A 1 70 ? -6.767 -2.190 -0.167 1.00 88.56 70 PHE A O 1
ATOM 552 N N . ASP A 1 71 ? -6.834 -2.141 -2.425 1.00 77.25 71 ASP A N 1
ATOM 553 C CA . ASP A 1 71 ? -8.063 -1.338 -2.542 1.00 77.25 71 ASP A CA 1
ATOM 554 C C . ASP A 1 71 ? -9.305 -2.237 -2.612 1.00 77.25 71 ASP A C 1
ATOM 556 O O . ASP A 1 71 ? -10.324 -1.845 -1.997 1.00 77.25 71 ASP A O 1
#